Protein AF-0000000086337800 (afdb_homodimer)

Secondary structure (DSSP, 8-state):
-EEEEEEE-HHHHHHHT-SEEEEEE-SEEEHHHHHHHHHHH-GGGGGGTTTSEEEETTEEE-SSS-EEE--TT-EEEEE------/-EEEEEEE-HHHHHHHT-SEEEEEE-SEEEHHHHHHHHHHH-GGGGGGTTTSEEEETTEEE-SSS-EEE--TT-EEEEE------

Nearest PDB structures (foldseek):
  5mpo-assembly1_A  TM=9.504E-01  e=4.697E-12  Homo sapiens
  6jbz-assembly1_D  TM=8.388E-01  e=1.548E-07  Mycobacterium tuberculosis
  3po0-assembly1_A  TM=8.064E-01  e=4.741E-07  Haloferax volcanii DS2
  6jc0-assembly1_A  TM=8.226E-01  e=2.018E-06  Mycolicibacterium smegmatis MC2 155
  4hro-assembly1_A  TM=8.067E-01  e=2.805E-06  Haloferax volcanii DS2

Solvent-accessible surface area (backbone atoms only — not comparable to full-atom values): 9090 Å² total; per-residue (Å²): 113,33,48,26,38,35,36,21,23,40,65,45,14,65,55,64,71,40,52,58,48,80,45,78,38,64,42,61,44,29,39,44,55,50,49,50,55,52,27,71,77,32,60,61,47,60,83,40,64,94,57,43,43,43,22,50,71,40,32,73,51,57,83,44,80,42,76,43,80,54,55,77,68,36,42,36,38,40,39,47,61,77,72,74,123,114,34,47,27,38,34,36,21,22,42,65,45,13,65,56,64,72,39,52,60,48,80,45,77,37,65,44,62,43,29,40,44,57,52,50,50,56,51,26,70,77,32,60,60,47,59,82,40,64,94,56,43,44,43,23,49,72,41,31,72,50,58,82,44,79,42,76,44,79,54,54,75,67,36,39,36,36,40,39,47,62,77,70,77,120

Foldseek 3Di:
DAWEKEAEDDVRCVQQVHGIDIDDDPQKFFLQVVQVSVCVNRVSCVVQVPFWWKDKQNHTHDPDGHMDGDDHHIYIYTGGDPPPD/DAWEKEAEDDVRCVQQVHGIDIDDDDQKFFLQVVQVSVCVNRVSCVVQVPFWWKDKQNHTHDPDGHMDGDDHHIYIYTGGDPDPD

Radius of gyration: 15.62 Å; Cα contacts (8 Å, |Δi|>4): 350; chains: 2; bounding box: 32×42×35 Å

InterPro domains:
  IPR003749 Sulfur carrier ThiS/MoaD-like [PF02597] (6-85)
  IPR012675 Beta-grasp domain superfamily [G3DSA:3.10.20.30] (5-85)
  IPR016155 Molybdopterin synthase/thiamin biosynthesis sulphur carrier, beta-grasp [SSF54285] (6-85)
  IPR028887 Molybdopterin synthase sulfur carrier subunit, eukaryote [MF_03051] (6-85)
  IPR044672 Molybdopterin synthase sulfur carrier subunit [PTHR33359] (6-85)

Structure (mmCIF, N/CA/C/O backbone):
data_AF-0000000086337800-model_v1
#
loop_
_entity.id
_entity.type
_entity.pdbx_description
1 polymer 'Molybdopterin synthase sulfur carrier subunit'
#
loop_
_atom_site.group_PDB
_atom_site.id
_atom_site.type_symbol
_atom_site.label_atom_id
_atom_site.label_alt_id
_atom_site.label_comp_id
_atom_site.label_asym_id
_atom_site.label_entity_id
_atom_site.label_seq_id
_atom_site.pdbx_PDB_ins_code
_atom_site.Cartn_x
_atom_site.Cartn_y
_atom_site.Cartn_z
_atom_site.occupancy
_atom_site.B_iso_or_equiv
_atom_site.auth_seq_id
_atom_site.auth_comp_id
_atom_site.auth_asym_id
_atom_site.auth_atom_id
_atom_site.pdbx_PDB_model_num
ATOM 1 N N . PRO A 1 1 ? -10.414 21.688 1.665 1 89.56 1 PRO A N 1
ATOM 2 C CA . PRO A 1 1 ? -10.312 20.328 2.217 1 89.56 1 PRO A CA 1
ATOM 3 C C . PRO A 1 1 ? -10.977 19.281 1.333 1 89.56 1 PRO A C 1
ATOM 5 O O . PRO A 1 1 ? -11.938 19.594 0.622 1 89.56 1 PRO A O 1
ATOM 8 N N . LEU A 1 2 ? -10.406 18.141 1.236 1 95.12 2 LEU A N 1
ATOM 9 C CA . LEU A 1 2 ? -10.93 17.062 0.404 1 95.12 2 LEU A CA 1
ATOM 10 C C . LEU A 1 2 ? -10.789 15.727 1.104 1 95.12 2 LEU A C 1
ATOM 12 O O . LEU A 1 2 ? -9.891 15.539 1.926 1 95.12 2 LEU A O 1
ATOM 16 N N . PRO A 1 3 ? -11.641 14.82 0.789 1 97.44 3 PRO A N 1
ATOM 17 C CA . PRO A 1 3 ? -11.531 13.477 1.367 1 97.44 3 PRO A CA 1
ATOM 18 C C . PRO A 1 3 ? -10.445 12.633 0.695 1 97.44 3 PRO A C 1
ATOM 20 O O . PRO A 1 3 ? -10.312 12.664 -0.531 1 97.44 3 PRO A O 1
ATOM 23 N N . ALA A 1 4 ? -9.641 11.992 1.465 1 97.69 4 ALA A N 1
ATOM 24 C CA . ALA A 1 4 ? -8.68 11.008 0.994 1 97.69 4 ALA A CA 1
ATOM 25 C C . ALA A 1 4 ? -8.914 9.648 1.648 1 97.69 4 ALA A C 1
ATOM 27 O O . ALA A 1 4 ? -9.375 9.578 2.791 1 97.69 4 ALA A O 1
ATOM 28 N N . CYS A 1 5 ? -8.711 8.609 0.916 1 98 5 CYS A N 1
ATOM 29 C CA . CYS A 1 5 ? -8.742 7.258 1.473 1 98 5 CYS A CA 1
ATOM 30 C C . CYS A 1 5 ? -7.379 6.855 2.014 1 98 5 CYS A C 1
ATOM 32 O O . CYS A 1 5 ? -6.43 6.676 1.247 1 98 5 CYS A O 1
ATOM 34 N N . VAL A 1 6 ? -7.258 6.73 3.281 1 98.75 6 VAL A N 1
ATOM 35 C CA . VAL A 1 6 ? -5.988 6.371 3.906 1 98.75 6 VAL A CA 1
ATOM 36 C C . VAL A 1 6 ? -5.945 4.867 4.156 1 98.75 6 VAL A C 1
ATOM 38 O O . VAL A 1 6 ? -6.867 4.301 4.746 1 98.75 6 VAL A O 1
ATOM 41 N N . LEU A 1 7 ? -4.941 4.23 3.66 1 98.62 7 LEU A N 1
ATOM 42 C CA . LEU A 1 7 ? -4.695 2.807 3.861 1 98.62 7 LEU A CA 1
ATOM 43 C C . LEU A 1 7 ? -3.564 2.586 4.859 1 98.62 7 LEU A C 1
ATOM 45 O O . LEU A 1 7 ? -2.484 3.162 4.715 1 98.62 7 LEU A O 1
ATOM 49 N N . TYR A 1 8 ? -3.801 1.822 5.879 1 98.69 8 TYR A N 1
ATOM 50 C CA . TYR A 1 8 ? -2.797 1.482 6.879 1 98.69 8 TYR A CA 1
ATOM 51 C C . TYR A 1 8 ? -2.312 0.048 6.703 1 98.69 8 TYR A C 1
ATOM 53 O O . TYR A 1 8 ? -3.078 -0.9 6.898 1 98.69 8 TYR A O 1
ATOM 61 N N . PHE A 1 9 ? -1.02 -0.125 6.441 1 98.31 9 PHE A N 1
ATOM 62 C CA . PHE A 1 9 ? -0.474 -1.462 6.238 1 98.31 9 PHE A CA 1
ATOM 63 C C . PHE A 1 9 ? 0.181 -1.979 7.512 1 98.31 9 PHE A C 1
ATOM 65 O O . PHE A 1 9 ? 0.771 -1.207 8.273 1 98.31 9 PHE A O 1
ATOM 72 N N . ALA A 1 10 ? 0.06 -3.281 7.77 1 96.94 10 ALA A N 1
ATOM 73 C CA . ALA A 1 10 ? 0.783 -4.043 8.781 1 96.94 10 ALA A CA 1
ATOM 74 C C . ALA A 1 10 ? 0.793 -3.309 10.117 1 96.94 10 ALA A C 1
ATOM 76 O O . ALA A 1 10 ? -0.265 -3.004 10.68 1 96.94 10 ALA A O 1
ATOM 77 N N . LYS A 1 11 ? 1.904 -2.969 10.641 1 97.38 11 LYS A N 1
ATOM 78 C CA . LYS A 1 11 ? 2.012 -2.389 11.977 1 97.38 11 LYS A CA 1
ATOM 79 C C . LYS A 1 11 ? 1.187 -1.11 12.086 1 97.38 11 LYS A C 1
ATOM 81 O O . LYS A 1 11 ? 0.62 -0.823 13.141 1 97.38 11 LYS A O 1
ATOM 86 N N . SER A 1 12 ? 1.107 -0.265 10.977 1 98.38 12 SER A N 1
ATOM 87 C CA . SER A 1 12 ? 0.298 0.946 11.055 1 98.38 12 SER A CA 1
ATOM 88 C C . SER A 1 12 ? -1.179 0.613 11.242 1 98.38 12 SER A C 1
ATOM 90 O O . SER A 1 12 ? -1.899 1.338 11.93 1 98.38 12 SER A O 1
ATOM 92 N N . ALA A 1 13 ? -1.625 -0.454 10.617 1 98.25 13 ALA A N 1
ATOM 93 C CA . ALA A 1 13 ? -2.996 -0.903 10.844 1 98.25 13 ALA A CA 1
ATOM 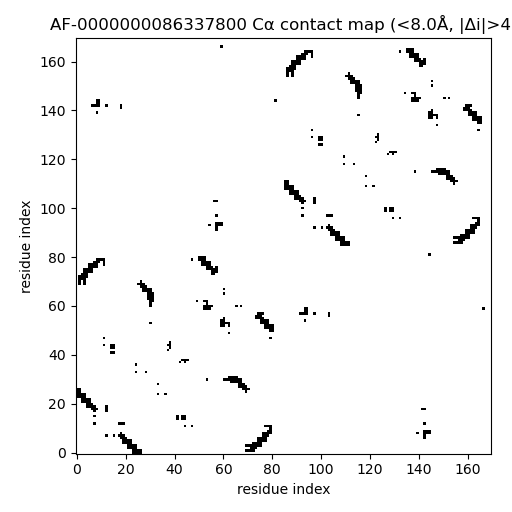94 C C . ALA A 1 13 ? -3.211 -1.312 12.297 1 98.25 13 ALA A C 1
ATOM 96 O O . ALA A 1 13 ? -4.238 -0.988 12.898 1 98.25 13 ALA A O 1
ATOM 97 N N . GLU A 1 14 ? -2.27 -2.041 12.836 1 97.88 14 GLU A N 1
ATOM 98 C CA . GLU A 1 14 ? -2.344 -2.449 14.234 1 97.88 14 GLU A CA 1
ATOM 99 C C . GLU A 1 14 ? -2.441 -1.239 15.156 1 97.88 14 GLU A C 1
ATOM 101 O O . GLU A 1 14 ? -3.281 -1.205 16.062 1 97.88 14 GLU A O 1
ATOM 106 N N . LEU A 1 15 ? -1.631 -0.307 14.906 1 98.12 15 LEU A N 1
ATOM 107 C CA . LEU A 1 15 ? -1.521 0.862 15.773 1 98.12 15 LEU A CA 1
ATOM 108 C C . LEU A 1 15 ? -2.77 1.731 15.672 1 98.12 15 LEU A C 1
ATOM 110 O O . LEU A 1 15 ? -3.189 2.338 16.656 1 98.12 15 LEU A O 1
ATOM 114 N N . THR A 1 16 ? -3.369 1.896 14.461 1 98.38 16 THR A N 1
ATOM 115 C CA . THR A 1 16 ? -4.527 2.758 14.266 1 98.38 16 THR A CA 1
ATOM 116 C C . THR A 1 16 ? -5.82 2 14.555 1 98.38 16 THR A C 1
ATOM 118 O O . THR A 1 16 ? -6.875 2.611 14.75 1 98.38 16 THR A O 1
ATOM 121 N N . GLY A 1 17 ? -5.723 0.614 14.578 1 98.12 17 GLY A N 1
ATOM 122 C CA . GLY A 1 17 ? -6.891 -0.226 14.789 1 98.12 17 GLY A CA 1
ATOM 123 C C . GLY A 1 17 ? -7.789 -0.318 13.57 1 98.12 17 GLY A C 1
ATOM 124 O O . GLY A 1 17 ? -8.984 -0.613 13.695 1 98.12 17 GLY A O 1
ATOM 125 N N . ARG A 1 18 ? -7.324 0.084 12.414 1 97.31 18 ARG A N 1
ATOM 126 C CA . ARG A 1 18 ? -8.102 0.013 11.18 1 97.31 18 ARG A CA 1
ATOM 127 C C . ARG A 1 18 ? -7.188 -0.18 9.977 1 97.31 18 ARG A C 1
ATOM 129 O O . ARG A 1 18 ? -6.008 0.168 10.016 1 97.31 18 ARG A O 1
ATOM 136 N N . ARG A 1 19 ? -7.766 -0.724 8.945 1 97.31 19 ARG A N 1
ATOM 137 C CA . ARG A 1 19 ? -7.035 -0.951 7.699 1 97.31 19 ARG A CA 1
ATOM 138 C C . ARG A 1 19 ? -7.168 0.246 6.762 1 97.31 19 ARG A C 1
ATOM 140 O O . ARG A 1 19 ? -6.293 0.489 5.93 1 97.31 19 ARG A O 1
ATOM 147 N N . SER A 1 20 ? -8.234 0.922 6.898 1 98.06 20 SER A N 1
ATOM 148 C CA . SER A 1 20 ? -8.453 2.09 6.051 1 98.06 20 SER A CA 1
ATOM 149 C C . SER A 1 20 ? -9.43 3.064 6.695 1 98.06 20 SER A C 1
ATOM 151 O O . SER A 1 20 ? -10.172 2.695 7.609 1 98.06 20 SER A O 1
ATOM 153 N N . GLU A 1 21 ? -9.422 4.254 6.293 1 98.25 21 GLU A N 1
ATOM 154 C CA . GLU A 1 21 ? -10.406 5.262 6.688 1 98.25 21 GLU A CA 1
ATOM 155 C C . GLU A 1 21 ? -10.398 6.445 5.727 1 98.25 21 GLU A C 1
ATOM 157 O O . GLU A 1 21 ? -9.398 6.695 5.047 1 98.25 21 GLU A O 1
ATOM 162 N N . LYS A 1 22 ? -11.547 7.109 5.66 1 98.19 22 LYS A N 1
ATOM 163 C CA . LYS A 1 22 ? -11.625 8.375 4.938 1 98.19 22 LYS A CA 1
ATOM 164 C C . LYS A 1 22 ? -11.211 9.547 5.824 1 98.19 22 LYS A C 1
ATOM 166 O O . LYS A 1 22 ? -11.719 9.703 6.934 1 98.19 22 LYS A O 1
ATOM 171 N N . VAL A 1 23 ? -10.234 10.328 5.426 1 98.06 23 VAL A N 1
ATOM 172 C CA . VAL A 1 23 ? -9.734 11.461 6.191 1 98.06 23 VAL A CA 1
ATOM 173 C C . VAL A 1 23 ? -9.82 12.734 5.348 1 98.06 23 VAL A C 1
ATOM 175 O O . VAL A 1 23 ? -9.43 12.734 4.176 1 98.06 23 VAL A O 1
ATOM 178 N N . THR A 1 24 ? -10.375 13.773 5.844 1 97.94 24 THR A N 1
ATOM 179 C CA . THR A 1 24 ? -10.406 15.07 5.176 1 97.94 24 THR A CA 1
ATOM 180 C C . THR A 1 24 ? -9.086 15.805 5.359 1 97.94 24 THR A C 1
ATOM 182 O O . THR A 1 24 ? -8.641 16.031 6.492 1 97.94 24 THR A O 1
ATOM 185 N N . LEU A 1 25 ? -8.422 16.188 4.277 1 97.88 25 LEU A N 1
ATOM 186 C CA . LEU A 1 25 ? -7.102 16.812 4.285 1 97.88 25 LEU A CA 1
ATOM 187 C C . LEU A 1 25 ? -7.082 18.047 3.396 1 97.88 25 LEU A C 1
ATOM 189 O O . LEU A 1 25 ? -7.914 18.188 2.496 1 97.88 25 LEU A O 1
ATOM 193 N N . PRO A 1 26 ? -6.102 18.953 3.701 1 96.75 26 PRO A N 1
ATOM 194 C CA . PRO A 1 26 ? -5.887 20.031 2.723 1 96.75 26 PRO A CA 1
ATOM 195 C C . PRO A 1 26 ? -5.508 19.5 1.343 1 96.75 26 PRO A C 1
ATOM 197 O O . PRO A 1 26 ? -4.848 18.453 1.234 1 96.75 26 PRO A O 1
ATOM 200 N N . SER A 1 27 ? -5.922 20.172 0.311 1 96.81 27 SER A N 1
ATOM 201 C CA . SER A 1 27 ? -5.617 19.75 -1.053 1 96.81 27 SER A CA 1
ATOM 202 C C . SER A 1 27 ? -4.125 19.859 -1.342 1 96.81 27 SER A C 1
ATOM 204 O O . SER A 1 27 ? -3.625 19.234 -2.281 1 96.81 27 SER A O 1
ATOM 206 N N . GLU A 1 28 ? -3.457 20.719 -0.665 1 96.88 28 GLU A N 1
ATOM 207 C CA . GLU A 1 28 ? -2.008 20.859 -0.756 1 96.88 28 GLU A CA 1
ATOM 208 C C . GLU A 1 28 ? -1.368 20.891 0.63 1 96.88 28 GLU A C 1
ATOM 210 O O . GLU A 1 28 ? -1.843 21.594 1.522 1 96.88 28 GLU A O 1
ATOM 215 N N . LEU A 1 29 ? -0.323 20.156 0.769 1 96.56 29 LEU A N 1
ATOM 216 C CA . LEU A 1 29 ? 0.424 20.125 2.021 1 96.56 29 LEU A CA 1
ATOM 217 C C . LEU A 1 29 ? 1.773 19.438 1.829 1 96.56 29 LEU A C 1
ATOM 219 O O . LEU A 1 29 ? 2.035 18.859 0.772 1 96.56 29 LEU A O 1
ATOM 223 N N . THR A 1 30 ? 2.627 19.531 2.752 1 96.88 30 THR A N 1
ATOM 224 C CA . THR A 1 30 ? 3.895 18.812 2.686 1 96.88 30 THR A CA 1
ATOM 225 C C . THR A 1 30 ? 3.734 17.375 3.193 1 96.88 30 THR A C 1
ATOM 227 O O . THR A 1 30 ? 2.773 17.062 3.902 1 96.88 30 THR A O 1
ATOM 230 N N . ALA A 1 31 ? 4.684 16.531 2.834 1 96.5 31 ALA A N 1
ATOM 231 C CA . ALA A 1 31 ? 4.684 15.164 3.352 1 96.5 31 ALA A CA 1
ATOM 232 C C . ALA A 1 31 ? 4.695 15.156 4.879 1 96.5 31 ALA A C 1
ATOM 234 O O . ALA A 1 31 ? 4.012 14.344 5.508 1 96.5 31 ALA A O 1
ATOM 235 N N . LEU A 1 32 ? 5.516 16.062 5.449 1 96.12 32 LEU A N 1
ATOM 236 C CA . LEU A 1 32 ? 5.594 16.172 6.902 1 96.12 32 LEU A CA 1
ATOM 237 C C . LEU A 1 32 ? 4.242 16.562 7.488 1 96.12 32 LEU A C 1
ATOM 239 O O . LEU A 1 32 ? 3.797 15.969 8.477 1 96.12 32 LEU A O 1
ATOM 243 N N . ALA A 1 33 ? 3.578 17.547 6.91 1 96.69 33 ALA A N 1
ATOM 244 C CA . ALA A 1 33 ? 2.266 17.984 7.383 1 96.69 33 ALA A CA 1
ATOM 245 C C . ALA A 1 33 ? 1.237 16.859 7.242 1 96.69 33 ALA A C 1
ATOM 247 O O . ALA A 1 33 ? 0.351 16.719 8.086 1 96.69 33 ALA A O 1
ATOM 248 N N . LEU A 1 34 ? 1.298 16.141 6.141 1 97.38 34 LEU A N 1
ATOM 249 C CA . LEU A 1 34 ? 0.427 14.992 5.934 1 97.38 34 LEU A CA 1
ATOM 250 C C . LEU A 1 34 ? 0.6 13.969 7.055 1 97.38 34 LEU A C 1
ATOM 252 O O . LEU A 1 34 ? -0.384 13.516 7.645 1 97.38 34 LEU A O 1
ATOM 256 N N . TRP A 1 35 ? 1.852 13.633 7.359 1 97.38 35 TRP A N 1
ATOM 257 C CA . TRP A 1 35 ? 2.127 12.719 8.461 1 97.38 35 TRP A CA 1
ATOM 258 C C . TRP A 1 35 ? 1.546 13.242 9.766 1 97.38 35 TRP A C 1
ATOM 260 O O . TRP A 1 35 ? 0.885 12.508 10.508 1 97.38 35 TRP A O 1
ATOM 270 N N . GLN A 1 36 ? 1.825 14.484 10.055 1 97.31 36 GLN A N 1
ATOM 271 C CA . GLN A 1 36 ? 1.371 15.086 11.305 1 97.31 36 GLN A CA 1
ATOM 272 C C . GLN A 1 36 ? -0.15 15.055 11.414 1 97.31 36 GLN A C 1
ATOM 274 O O . GLN A 1 36 ? -0.698 14.867 12.5 1 97.31 36 GLN A O 1
ATOM 279 N N . ALA A 1 37 ? -0.836 15.281 10.25 1 97.38 37 ALA A N 1
ATOM 280 C CA . ALA A 1 37 ? -2.295 15.195 10.242 1 97.38 37 ALA A CA 1
ATOM 281 C C . ALA A 1 37 ? -2.768 13.797 10.633 1 97.38 37 ALA A C 1
ATOM 283 O O . ALA A 1 37 ? -3.713 13.648 11.406 1 97.38 37 ALA A O 1
ATOM 284 N N . LEU A 1 38 ? -2.127 12.75 10.109 1 97.94 38 LEU A N 1
ATOM 285 C CA . LEU A 1 38 ? -2.486 11.367 10.422 1 97.94 38 LEU A CA 1
ATOM 286 C C . LEU A 1 38 ? -2.129 11.031 11.867 1 97.94 38 LEU A C 1
ATOM 288 O O . LEU A 1 38 ? -2.891 10.344 12.555 1 97.94 38 LEU A O 1
ATOM 292 N N . GLU A 1 39 ? -0.968 11.523 12.312 1 98 39 GLU A N 1
ATOM 293 C CA . GLU A 1 39 ? -0.542 11.297 13.688 1 98 39 GLU A CA 1
ATOM 294 C C . GLU A 1 39 ? -1.504 11.953 14.68 1 98 39 GLU A C 1
ATOM 296 O O . GLU A 1 39 ? -1.758 11.406 15.758 1 98 39 GLU A O 1
ATOM 301 N N . SER A 1 40 ? -1.904 13.156 14.359 1 98.25 40 SER A N 1
ATOM 302 C CA . SER A 1 40 ? -2.871 13.828 15.219 1 98.25 40 SER A CA 1
ATOM 303 C C . SER A 1 40 ? -4.148 13.008 15.359 1 98.25 40 SER A C 1
ATOM 305 O O . SER A 1 40 ? -4.742 12.953 16.438 1 98.25 40 SER A O 1
ATOM 307 N N . ARG A 1 41 ? -4.625 12.375 14.312 1 98 41 ARG A N 1
ATOM 308 C CA . ARG A 1 41 ? -5.82 11.531 14.32 1 98 41 ARG A CA 1
ATOM 309 C C . ARG A 1 41 ? -5.562 10.227 15.062 1 98 41 ARG A C 1
ATO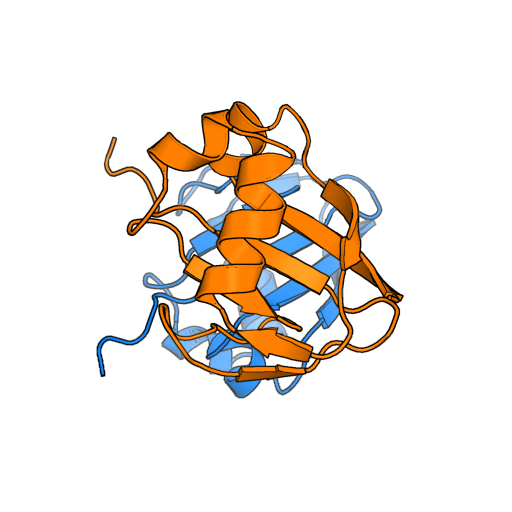M 311 O O . ARG A 1 41 ? -6.453 9.703 15.734 1 98 41 ARG A O 1
ATOM 318 N N . HIS A 1 42 ? -4.391 9.664 14.867 1 98.69 42 HIS A N 1
ATOM 319 C CA . HIS A 1 42 ? -3.953 8.43 15.508 1 98.69 42 HIS A CA 1
ATOM 320 C C . HIS A 1 42 ? -2.588 8.602 16.156 1 98.69 42 HIS A C 1
ATOM 322 O O . HIS A 1 42 ? -1.562 8.242 15.586 1 98.69 42 HIS A O 1
ATOM 328 N N . PRO A 1 43 ? -2.514 9.156 17.359 1 98.69 43 PRO A N 1
ATOM 329 C CA . PRO A 1 43 ? -1.249 9.461 18.031 1 98.69 43 PRO A CA 1
ATOM 330 C C . PRO A 1 43 ? -0.314 8.258 18.109 1 98.69 43 PRO A C 1
ATOM 332 O O . PRO A 1 43 ? 0.908 8.414 18.125 1 98.69 43 PRO A O 1
ATOM 335 N N . SER A 1 44 ? -0.807 6.98 18.156 1 98.56 44 SER A N 1
ATOM 336 C CA . SER A 1 44 ? -0.003 5.766 18.203 1 98.56 44 SER A CA 1
ATOM 337 C C . SER A 1 44 ? 0.907 5.652 16.984 1 98.56 44 SER A C 1
ATOM 339 O O . SER A 1 44 ? 1.902 4.926 17 1 98.56 44 SER A O 1
ATOM 341 N N . LEU A 1 45 ? 0.603 6.305 15.883 1 98.44 45 LEU A N 1
ATOM 342 C CA . LEU A 1 45 ? 1.434 6.289 14.68 1 98.44 45 LEU A CA 1
ATOM 343 C C . LEU A 1 45 ? 2.814 6.871 14.969 1 98.44 45 LEU A C 1
ATOM 345 O O . LEU A 1 45 ? 3.748 6.68 14.188 1 98.44 45 LEU A O 1
ATOM 349 N N . SER A 1 46 ? 2.945 7.715 16.016 1 98.19 46 SER A N 1
ATOM 350 C CA . SER A 1 46 ? 4.23 8.297 16.375 1 98.19 46 SER A CA 1
ATOM 351 C C . SER A 1 46 ? 5.312 7.23 16.5 1 98.19 46 SER A C 1
ATOM 353 O O . SER A 1 46 ? 6.488 7.496 16.234 1 98.19 46 SER A O 1
ATOM 355 N N . ALA A 1 47 ? 4.973 5.953 16.797 1 97.88 47 ALA A N 1
ATOM 356 C CA . ALA A 1 47 ? 5.898 4.828 16.906 1 97.88 47 ALA A CA 1
ATOM 357 C C . ALA A 1 47 ? 6.562 4.523 15.57 1 97.88 47 ALA A C 1
ATOM 359 O O . ALA A 1 47 ? 7.602 3.865 15.516 1 97.88 47 ALA A O 1
ATOM 360 N N . LEU A 1 48 ? 5.98 4.965 14.492 1 96.5 48 LEU A N 1
ATOM 361 C CA . LEU A 1 48 ? 6.469 4.66 13.156 1 96.5 48 LEU A CA 1
ATOM 362 C C . LEU A 1 48 ? 7.094 5.891 12.508 1 96.5 48 LEU A C 1
ATOM 364 O O . LEU A 1 48 ? 7.5 5.852 11.344 1 96.5 48 LEU A O 1
ATOM 368 N N . ARG A 1 49 ? 7.078 7.039 13.234 1 95.25 49 ARG A N 1
ATOM 369 C CA . ARG A 1 49 ? 7.629 8.273 12.68 1 95.25 49 ARG A CA 1
ATOM 370 C C . ARG A 1 49 ? 9.07 8.07 12.227 1 95.25 49 ARG A C 1
ATOM 372 O O . ARG A 1 49 ? 9.898 7.543 12.969 1 95.25 49 AR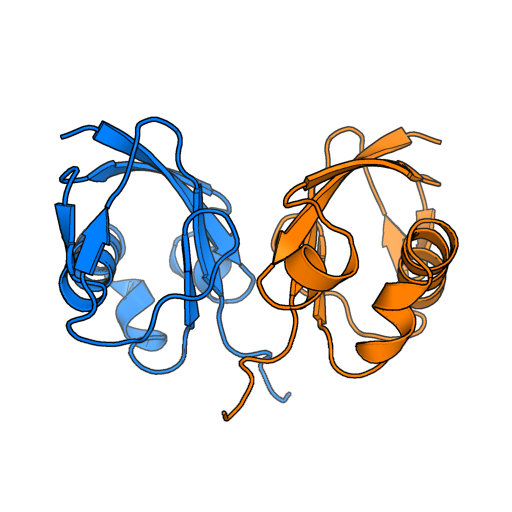G A O 1
ATOM 379 N N . GLY A 1 50 ? 9.391 8.422 10.984 1 92.75 50 GLY A N 1
ATOM 380 C CA . GLY A 1 50 ? 10.727 8.281 10.438 1 92.75 50 GLY A CA 1
ATOM 381 C C . GLY A 1 50 ? 11.023 6.879 9.93 1 92.75 50 GLY A C 1
ATOM 382 O O . GLY A 1 50 ? 12.078 6.633 9.336 1 92.75 50 GLY A O 1
ATOM 383 N N . ARG A 1 51 ? 10.172 5.91 10.133 1 94.31 51 ARG A N 1
ATOM 384 C CA . ARG A 1 51 ? 10.398 4.52 9.75 1 94.31 51 ARG A CA 1
ATOM 385 C C . ARG A 1 51 ? 9.422 4.082 8.672 1 94.31 51 ARG A C 1
ATOM 387 O O . ARG A 1 51 ? 9.727 3.197 7.867 1 94.31 51 ARG A O 1
ATOM 394 N N . ALA A 1 52 ? 8.25 4.703 8.703 1 95.62 52 ALA A N 1
ATOM 395 C CA . ALA A 1 52 ? 7.227 4.359 7.719 1 95.62 52 ALA A CA 1
ATOM 396 C C . ALA A 1 52 ? 7.406 5.172 6.438 1 95.62 52 ALA A C 1
ATOM 398 O O . ALA A 1 52 ? 7.949 6.277 6.469 1 95.62 52 ALA A O 1
ATOM 399 N N . VAL A 1 53 ? 6.969 4.613 5.422 1 95.38 53 VAL A N 1
ATOM 400 C CA . VAL A 1 53 ? 6.918 5.281 4.125 1 95.38 53 VAL A CA 1
ATOM 401 C C . VAL A 1 53 ? 5.484 5.703 3.814 1 95.38 53 VAL A C 1
ATOM 403 O O . VAL A 1 53 ? 4.543 4.945 4.059 1 95.38 53 VAL A O 1
ATOM 406 N N . LEU A 1 54 ? 5.293 6.926 3.314 1 97.06 54 LEU A N 1
ATOM 407 C CA . LEU A 1 54 ? 4.008 7.355 2.773 1 97.06 54 LEU A CA 1
ATOM 408 C C . LEU A 1 54 ? 3.986 7.219 1.255 1 97.06 54 LEU A C 1
ATOM 410 O O . LEU A 1 54 ? 4.98 7.504 0.586 1 97.06 54 LEU A O 1
ATOM 414 N N . ALA A 1 55 ? 2.869 6.828 0.728 1 97.19 55 ALA A N 1
ATOM 415 C CA . ALA A 1 55 ? 2.623 6.84 -0.712 1 97.19 55 ALA A CA 1
ATOM 416 C C . ALA A 1 55 ? 1.303 7.527 -1.039 1 97.19 55 ALA A C 1
ATOM 418 O O . ALA A 1 55 ? 0.308 7.344 -0.333 1 97.19 55 ALA A O 1
ATOM 419 N N . VAL A 1 56 ? 1.292 8.32 -2.068 1 97.31 56 VAL A N 1
ATOM 420 C CA . VAL A 1 56 ? 0.09 8.938 -2.619 1 97.31 56 VAL A CA 1
ATOM 421 C C . VAL A 1 56 ? -0.149 8.43 -4.039 1 97.31 56 VAL A C 1
ATOM 423 O O . VAL A 1 56 ? 0.749 8.484 -4.883 1 97.31 56 VAL A O 1
ATOM 426 N N . ARG A 1 57 ? -1.332 7.906 -4.293 1 97.25 57 ARG A N 1
ATOM 427 C CA . ARG A 1 57 ? -1.629 7.273 -5.574 1 97.25 57 ARG A CA 1
ATOM 428 C C . ARG A 1 57 ? -0.555 6.258 -5.949 1 97.25 57 ARG A C 1
ATOM 430 O O . ARG A 1 57 ? -0.058 6.258 -7.074 1 97.25 57 ARG A O 1
ATOM 437 N N . GLN A 1 58 ? -0.138 5.5 -4.949 1 96.62 58 GLN A N 1
ATOM 438 C CA . GLN A 1 58 ? 0.811 4.398 -5.066 1 96.62 58 GLN A CA 1
ATOM 439 C C . GLN A 1 58 ? 2.201 4.902 -5.434 1 96.62 58 GLN A C 1
ATOM 441 O O . GLN A 1 58 ? 3.074 4.121 -5.812 1 96.62 58 GLN A O 1
ATOM 446 N N . GLU A 1 59 ? 2.457 6.191 -5.305 1 95.75 59 GLU A N 1
ATOM 447 C CA . GLU A 1 59 ? 3.795 6.75 -5.48 1 95.75 59 GLU A CA 1
ATOM 448 C C . GLU A 1 59 ? 4.383 7.199 -4.145 1 95.75 59 GLU A C 1
ATOM 450 O O . GLU A 1 59 ? 3.734 7.93 -3.391 1 95.75 59 GLU A O 1
ATOM 455 N N . TYR A 1 60 ? 5.645 6.699 -3.836 1 96.25 60 TYR A N 1
ATOM 456 C CA . TYR A 1 60 ? 6.277 7.074 -2.576 1 96.25 60 TYR A CA 1
ATOM 457 C C . TYR A 1 60 ? 6.5 8.578 -2.504 1 96.25 60 TYR A C 1
ATOM 459 O O . TYR A 1 60 ? 6.879 9.211 -3.496 1 96.25 60 TYR A O 1
ATOM 467 N N . VAL A 1 61 ? 6.266 9.062 -1.338 1 94.81 61 VAL A N 1
ATOM 468 C CA . VAL A 1 61 ? 6.527 10.477 -1.082 1 94.81 61 VAL A CA 1
ATOM 469 C C . VAL A 1 61 ? 7.789 10.625 -0.235 1 94.81 61 VAL A C 1
ATOM 471 O O . VAL A 1 61 ? 8 9.867 0.716 1 94.81 61 VAL A O 1
ATOM 474 N N . ASP A 1 62 ? 8.727 11.461 -0.596 1 89.38 62 ASP A N 1
ATOM 475 C CA . ASP A 1 62 ? 9.891 11.766 0.226 1 89.38 62 ASP A CA 1
ATOM 476 C C . ASP A 1 62 ? 9.477 12.383 1.561 1 89.38 62 ASP A C 1
ATOM 478 O O . ASP A 1 62 ? 8.672 13.312 1.597 1 89.38 62 ASP A O 1
ATOM 482 N N . PRO A 1 63 ? 10.117 11.672 2.48 1 82.88 63 PRO A N 1
ATOM 483 C CA . PRO A 1 63 ? 9.805 12.234 3.797 1 82.88 63 PRO A CA 1
ATOM 484 C C . PRO A 1 63 ? 10.297 13.664 3.961 1 82.88 63 PRO A C 1
ATOM 486 O O . PRO A 1 63 ? 11.219 14.086 3.26 1 82.88 63 PRO A O 1
ATOM 489 N N . GLY A 1 64 ? 9.555 14.594 4.551 1 80.81 64 GLY A N 1
ATOM 490 C CA . GLY A 1 64 ? 10.023 15.953 4.766 1 80.81 64 GLY A CA 1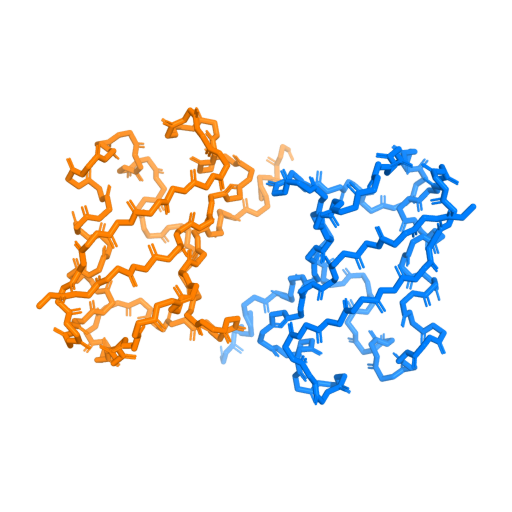
ATOM 491 C C . GLY A 1 64 ? 9.109 17 4.156 1 80.81 64 GLY A C 1
ATOM 492 O O . GLY A 1 64 ? 7.895 16.984 4.375 1 80.81 64 GLY A O 1
ATOM 493 N N . ASP A 1 65 ? 9.836 17.891 3.301 1 85.38 65 ASP A N 1
ATOM 494 C CA . ASP A 1 65 ? 9.07 19.062 2.893 1 85.38 65 ASP A CA 1
ATOM 495 C C . ASP A 1 65 ? 8.602 18.938 1.445 1 85.38 65 ASP A C 1
ATOM 497 O O . ASP A 1 65 ? 8.227 19.938 0.819 1 85.38 65 ASP A O 1
ATOM 501 N N . GLN A 1 66 ? 8.602 17.703 1.006 1 91.19 66 GLN A N 1
ATOM 502 C CA . GLN A 1 66 ? 8.039 17.547 -0.332 1 91.19 66 GLN A CA 1
ATOM 503 C C . GLN A 1 66 ? 6.574 17.984 -0.362 1 91.19 66 GLN A C 1
ATOM 505 O O . GLN A 1 66 ? 5.797 17.625 0.527 1 91.19 66 GLN A O 1
ATOM 510 N N . ARG A 1 67 ? 6.25 18.781 -1.355 1 95.12 67 ARG A N 1
ATOM 511 C CA . ARG A 1 67 ? 4.855 19.172 -1.515 1 95.12 67 ARG A CA 1
ATOM 512 C C . ARG A 1 67 ? 4.031 18.062 -2.148 1 95.12 67 ARG A C 1
ATOM 514 O O . ARG A 1 67 ? 4.48 17.406 -3.1 1 95.12 67 ARG A O 1
ATOM 521 N N . VAL A 1 68 ? 2.855 17.828 -1.606 1 96 68 VAL A N 1
ATOM 522 C CA . VAL A 1 68 ? 1.912 16.812 -2.072 1 96 68 VAL A CA 1
ATOM 523 C C . VAL 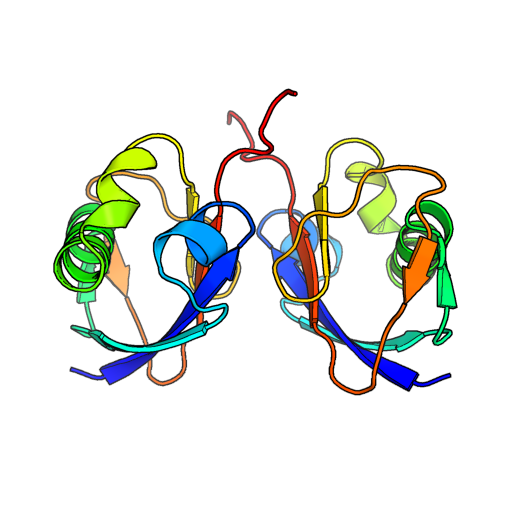A 1 68 ? 0.589 17.484 -2.447 1 96 68 VAL A C 1
ATOM 525 O O . VAL A 1 68 ? 0.007 18.219 -1.648 1 96 68 VAL A O 1
ATOM 528 N N . GLN A 1 69 ? 0.275 17.312 -3.645 1 96.69 69 GLN A N 1
ATOM 529 C CA . GLN A 1 69 ? -1.043 17.75 -4.094 1 96.69 69 GLN A CA 1
ATOM 530 C C . GLN A 1 69 ? -2.039 16.594 -4.082 1 96.69 69 GLN A C 1
ATOM 532 O O . GLN A 1 69 ? -1.804 15.555 -4.703 1 96.69 69 GLN A O 1
ATOM 537 N N . LEU A 1 70 ? -3.162 16.734 -3.387 1 97.25 70 LEU A N 1
ATOM 538 C CA . LEU A 1 70 ? -4.191 15.703 -3.287 1 97.25 70 LEU A CA 1
ATOM 539 C C . LEU A 1 70 ? -5.434 16.094 -4.082 1 97.25 70 LEU A C 1
ATOM 541 O O . LEU A 1 70 ? -5.746 17.281 -4.199 1 97.25 70 LEU A O 1
ATOM 545 N N . SER A 1 71 ? -5.953 15.172 -4.676 1 96.25 71 SER A N 1
ATOM 546 C CA . SER A 1 71 ? -7.277 15.305 -5.277 1 96.25 71 SER A CA 1
ATOM 547 C C . SER A 1 71 ? -8.305 14.43 -4.562 1 96.25 71 SER A C 1
ATOM 549 O O . SER A 1 71 ? -7.938 13.508 -3.838 1 96.25 71 SER A O 1
ATOM 551 N N . GLY A 1 72 ? -9.516 14.719 -4.73 1 94.19 72 GLY A N 1
ATOM 552 C CA . GLY A 1 72 ? -10.562 13.93 -4.109 1 94.19 72 GLY A CA 1
ATOM 553 C C . GLY A 1 72 ? -10.477 12.453 -4.438 1 94.19 72 GLY A C 1
ATOM 554 O O . GLY A 1 72 ? -10.312 12.078 -5.605 1 94.19 72 GLY A O 1
ATOM 555 N N . GLY A 1 73 ? -10.523 11.648 -3.338 1 93.38 73 GLY A N 1
ATOM 556 C CA . GLY A 1 73 ? -10.539 10.211 -3.547 1 93.38 73 GLY A CA 1
ATOM 557 C C . GLY A 1 73 ? -9.156 9.609 -3.637 1 93.38 73 GLY A C 1
ATOM 558 O O . GLY A 1 73 ? -9.008 8.391 -3.725 1 93.38 73 GLY A O 1
ATOM 559 N N . ASP A 1 74 ? -8.102 10.484 -3.613 1 96.62 74 ASP A N 1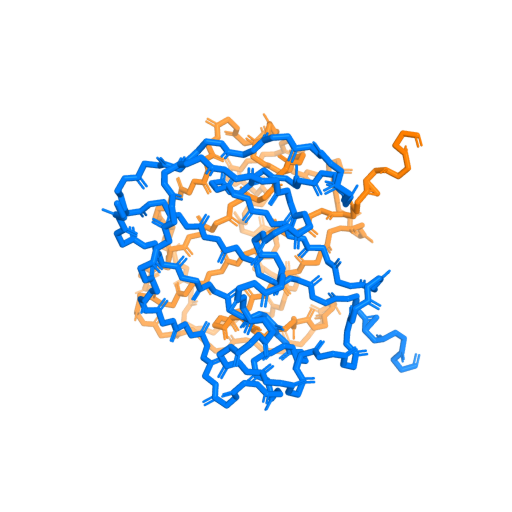
ATOM 560 C CA . ASP A 1 74 ? -6.746 9.953 -3.66 1 96.62 74 ASP A CA 1
ATOM 561 C C . ASP A 1 74 ? -6.508 8.961 -2.521 1 96.62 74 ASP A C 1
ATOM 563 O O . ASP A 1 74 ? -7.074 9.109 -1.437 1 96.62 74 ASP A O 1
ATOM 567 N N . GLU A 1 75 ? -5.723 8.086 -2.779 1 97.19 75 GLU A N 1
ATOM 568 C CA . GLU A 1 75 ? -5.309 7.129 -1.755 1 97.19 75 GLU A CA 1
ATOM 569 C C . GLU A 1 75 ? -3.99 7.547 -1.109 1 97.19 75 GLU A C 1
ATOM 571 O O . GLU A 1 75 ? -3.068 7.984 -1.799 1 97.19 75 GLU A O 1
ATOM 576 N N . VAL A 1 76 ? -3.951 7.512 0.14 1 98.31 76 VAL A N 1
ATOM 577 C CA . VAL A 1 76 ? -2.744 7.707 0.934 1 98.31 76 VAL A CA 1
ATOM 578 C C . VAL A 1 76 ? -2.43 6.434 1.72 1 98.31 76 VAL A C 1
ATOM 580 O O . VAL A 1 76 ? -3.252 5.965 2.508 1 98.31 76 VAL A O 1
ATOM 583 N N . ALA A 1 77 ? -1.261 5.867 1.474 1 98.5 77 ALA A N 1
ATOM 584 C CA . ALA A 1 77 ? -0.88 4.641 2.17 1 98.5 77 ALA A CA 1
ATOM 585 C C . ALA A 1 77 ? 0.199 4.914 3.213 1 98.5 77 ALA A C 1
ATOM 587 O O . ALA A 1 77 ? 1.129 5.684 2.967 1 98.5 77 ALA A O 1
ATOM 588 N N . VAL A 1 78 ? 0.065 4.395 4.367 1 98.19 78 VAL A N 1
ATOM 589 C CA . VAL A 1 78 ? 1.075 4.355 5.422 1 98.19 78 VAL A CA 1
ATOM 590 C C . VAL A 1 78 ? 1.724 2.975 5.465 1 98.19 78 VAL A C 1
ATOM 592 O O . VAL A 1 78 ? 1.097 2.002 5.891 1 98.19 78 VAL A O 1
ATOM 595 N N . ILE A 1 79 ? 2.967 2.869 5.078 1 97.31 79 ILE A N 1
ATOM 596 C CA . ILE A 1 79 ? 3.637 1.592 4.859 1 97.31 79 ILE A CA 1
ATOM 597 C C . ILE A 1 79 ? 4.805 1.448 5.832 1 97.31 79 ILE A C 1
ATOM 599 O O . ILE A 1 79 ? 5.875 2.025 5.617 1 97.31 79 ILE A O 1
ATOM 603 N N . PRO A 1 80 ? 4.605 0.69 6.816 1 96.75 80 PRO A N 1
ATOM 604 C CA . PRO A 1 80 ? 5.68 0.448 7.785 1 96.75 80 PRO A CA 1
ATOM 605 C C . PRO A 1 80 ? 6.789 -0.441 7.227 1 96.75 80 PRO A C 1
ATOM 607 O O . PRO A 1 80 ? 6.582 -1.135 6.227 1 96.75 80 PRO A O 1
ATOM 610 N N . PRO A 1 81 ? 7.969 -0.204 7.793 1 93.06 81 PRO A N 1
ATOM 611 C CA . PRO A 1 81 ? 9.016 -1.144 7.391 1 93.06 81 PRO A CA 1
ATOM 612 C C . PRO A 1 81 ? 8.648 -2.598 7.668 1 93.06 81 PRO A C 1
ATOM 614 O O . PRO A 1 81 ? 7.801 -2.869 8.523 1 93.06 81 PRO A O 1
ATOM 617 N N . LEU A 1 82 ? 9.094 -3.512 6.785 1 82.38 82 LEU A N 1
ATOM 618 C CA . LEU A 1 82 ? 8.852 -4.93 7.016 1 82.38 82 LEU A CA 1
ATOM 619 C C . LEU A 1 82 ? 9.453 -5.379 8.344 1 82.38 82 LEU A C 1
ATOM 621 O O . LEU A 1 82 ? 10.539 -4.941 8.719 1 82.38 82 LEU A O 1
ATOM 625 N N . SER A 1 83 ? 8.984 -5.355 9.539 1 56.91 83 SER A N 1
ATOM 626 C CA . SER A 1 83 ? 9.617 -5.832 10.758 1 56.91 83 SER A CA 1
ATOM 627 C C . SER A 1 83 ? 10.617 -6.949 10.469 1 56.91 83 SER A C 1
ATOM 629 O O . SER A 1 83 ? 10.383 -7.777 9.586 1 56.91 83 SER A O 1
ATOM 631 N N . GLY A 1 84 ? 12.047 -6.77 10.25 1 43.69 84 GLY A N 1
ATOM 632 C CA . GLY A 1 84 ? 12.82 -7.91 10.719 1 43.69 84 GLY A CA 1
ATOM 633 C C . GLY A 1 84 ? 12.156 -8.656 11.859 1 43.69 84 GLY A C 1
ATOM 634 O O . GLY A 1 84 ? 11.961 -8.094 12.938 1 43.69 84 GLY A O 1
ATOM 635 N N . GLY A 1 85 ? 11.164 -9.633 11.969 1 28.28 85 GLY A N 1
ATOM 636 C CA . GLY A 1 85 ? 11.68 -10.469 13.031 1 28.28 85 GLY A CA 1
ATOM 637 C C . GLY A 1 85 ? 13.195 -10.594 13.023 1 28.28 85 GLY A C 1
ATOM 638 O O . GLY A 1 85 ? 13.836 -10.281 12.023 1 28.28 85 GLY A O 1
ATOM 639 N N . PRO B 1 1 ? -12.297 -19.328 -8.523 1 89.62 1 PRO B N 1
ATOM 640 C CA . PRO B 1 1 ? -11.617 -18.078 -8.836 1 89.62 1 PRO B CA 1
ATOM 641 C C . PRO B 1 1 ? -12.398 -16.844 -8.367 1 89.62 1 PRO B C 1
ATOM 643 O O . PRO B 1 1 ? -13.633 -16.891 -8.305 1 89.62 1 PRO B O 1
ATOM 646 N N . LEU B 1 2 ? -11.734 -15.859 -7.898 1 95.25 2 LEU B N 1
ATOM 647 C CA . LEU B 1 2 ? -12.3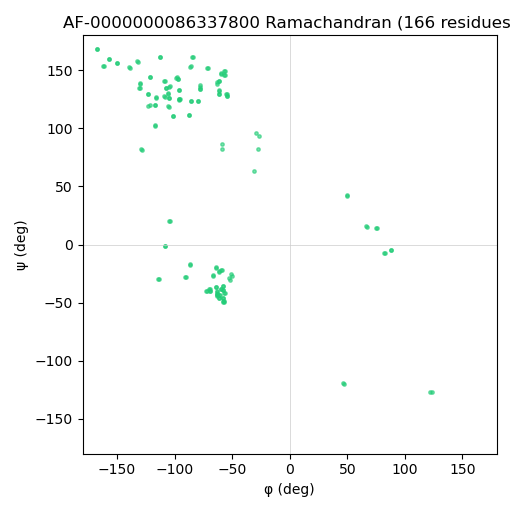75 -14.648 -7.398 1 95.25 2 LEU B CA 1
ATOM 648 C C . LEU B 1 2 ? -11.602 -13.406 -7.832 1 95.25 2 LEU B C 1
ATOM 650 O O . LEU B 1 2 ? -10.391 -13.469 -8.047 1 95.25 2 LEU B O 1
ATOM 654 N N . PRO B 1 3 ? -12.281 -12.328 -7.961 1 97.44 3 PRO B N 1
ATOM 655 C CA . PRO B 1 3 ? -11.594 -11.086 -8.305 1 97.44 3 PRO B CA 1
ATOM 656 C C . PRO B 1 3 ? -10.875 -10.453 -7.109 1 97.44 3 PRO B C 1
ATOM 658 O O . PRO B 1 3 ? -11.406 -10.453 -5.996 1 97.44 3 PRO B O 1
ATOM 661 N N . ALA B 1 4 ? -9.688 -10.047 -7.297 1 97.69 4 ALA B N 1
ATOM 662 C CA . ALA B 1 4 ? -8.922 -9.266 -6.328 1 97.69 4 ALA B CA 1
ATOM 663 C C . ALA B 1 4 ? -8.484 -7.934 -6.922 1 97.69 4 ALA B C 1
ATOM 665 O O . ALA B 1 4 ? -8.242 -7.832 -8.125 1 97.69 4 ALA B O 1
ATOM 666 N N . CYS B 1 5 ? -8.469 -6.91 -6.133 1 98 5 CYS B N 1
ATOM 667 C CA . CYS B 1 5 ? -7.914 -5.625 -6.539 1 98 5 CYS B CA 1
ATOM 668 C C . CYS B 1 5 ? -6.418 -5.559 -6.25 1 98 5 CYS B C 1
ATOM 670 O O . CYS B 1 5 ? -6.008 -5.543 -5.086 1 98 5 CYS B O 1
ATOM 672 N N . VAL B 1 6 ? -5.629 -5.539 -7.25 1 98.75 6 VAL B N 1
ATOM 673 C CA . VAL B 1 6 ? -4.18 -5.5 -7.086 1 98.75 6 VAL B CA 1
ATOM 674 C C . VAL B 1 6 ? -3.684 -4.059 -7.176 1 98.75 6 VAL B C 1
ATOM 676 O O . VAL B 1 6 ? -4.012 -3.344 -8.125 1 98.75 6 VAL B O 1
ATOM 679 N N . LEU B 1 7 ? -2.992 -3.625 -6.191 1 98.62 7 LEU B N 1
ATOM 680 C CA . LEU B 1 7 ? -2.377 -2.303 -6.141 1 98.62 7 LEU B CA 1
ATOM 681 C C . LEU B 1 7 ? -0.873 -2.393 -6.375 1 98.62 7 LEU B C 1
ATOM 683 O O . LEU B 1 7 ? -0.184 -3.174 -5.715 1 98.62 7 LEU B O 1
ATOM 687 N N . TYR B 1 8 ? -0.362 -1.664 -7.324 1 98.69 8 TYR B N 1
ATOM 688 C CA . TYR B 1 8 ? 1.064 -1.607 -7.621 1 98.69 8 TYR B CA 1
ATOM 689 C C . TYR B 1 8 ? 1.674 -0.301 -7.125 1 98.69 8 TYR B C 1
ATOM 691 O O . TYR B 1 8 ? 1.351 0.774 -7.633 1 98.69 8 TYR B O 1
ATOM 699 N N . PHE B 1 9 ? 2.631 -0.399 -6.211 1 98.31 9 PHE B N 1
ATOM 700 C CA . PHE B 1 9 ? 3.256 0.799 -5.668 1 98.31 9 PHE B CA 1
ATOM 701 C C . PHE B 1 9 ? 4.582 1.082 -6.363 1 98.31 9 PHE B C 1
ATOM 703 O O . PHE B 1 9 ? 5.301 0.154 -6.738 1 98.31 9 PHE B O 1
ATOM 710 N N . ALA B 1 10 ? 4.902 2.373 -6.574 1 96.94 10 ALA B N 1
ATOM 711 C CA . ALA B 1 10 ? 6.199 2.895 -7 1 96.94 10 ALA B CA 1
ATOM 712 C C . ALA B 1 10 ? 6.754 2.092 -8.172 1 96.94 10 ALA B C 1
ATOM 714 O O . ALA B 1 10 ? 6.117 1.993 -9.227 1 96.94 10 ALA B O 1
ATOM 715 N N . LYS B 1 11 ? 7.879 1.487 -8.031 1 97.38 11 LYS B N 1
ATOM 716 C CA . LYS B 1 11 ? 8.547 0.817 -9.141 1 97.38 11 LYS B CA 1
ATOM 717 C C . LYS B 1 11 ? 7.656 -0.255 -9.758 1 97.38 11 LYS B C 1
ATOM 719 O O . LYS B 1 11 ? 7.688 -0.478 -10.969 1 97.38 11 LYS B O 1
ATOM 724 N N . SER B 1 12 ? 6.824 -0.99 -8.914 1 98.31 12 SER B N 1
ATOM 725 C CA . SER B 1 12 ? 5.938 -1.999 -9.484 1 98.31 12 SER B CA 1
ATOM 726 C C . SER B 1 12 ? 4.898 -1.366 -10.406 1 98.31 12 SER B C 1
ATOM 728 O O . SER B 1 12 ? 4.516 -1.958 -11.414 1 98.31 12 SER B O 1
ATOM 730 N N . ALA B 1 13 ? 4.426 -0.189 -10.047 1 98.19 13 ALA B N 1
ATOM 731 C CA . ALA B 1 13 ? 3.516 0.533 -10.938 1 98.19 13 ALA B CA 1
ATOM 732 C C . ALA B 1 13 ? 4.199 0.886 -12.25 1 98.19 13 ALA B C 1
ATOM 734 O O . ALA B 1 13 ? 3.604 0.756 -13.328 1 98.19 13 ALA B O 1
ATOM 735 N N . GLU B 1 14 ? 5.422 1.354 -12.164 1 97.88 14 GLU B N 1
ATOM 736 C CA . GLU B 1 14 ? 6.191 1.681 -13.359 1 97.88 14 GLU B CA 1
ATOM 737 C C . GLU B 1 14 ? 6.34 0.464 -14.266 1 97.88 14 GLU B C 1
ATOM 739 O O . GLU B 1 14 ? 6.121 0.557 -15.477 1 97.88 14 GLU B O 1
ATOM 744 N N . LEU B 1 15 ? 6.664 -0.607 -13.68 1 98.12 15 LEU B N 1
ATOM 745 C CA . LEU B 1 15 ? 6.961 -1.825 -14.43 1 98.12 15 LEU B CA 1
ATOM 746 C C . LEU B 1 15 ? 5.695 -2.398 -15.055 1 98.12 15 LEU B C 1
ATOM 748 O O . LEU B 1 15 ? 5.738 -2.957 -16.156 1 98.12 15 LEU B O 1
ATOM 752 N N . THR B 1 16 ? 4.531 -2.352 -14.367 1 98.38 16 THR B N 1
ATOM 753 C CA . THR B 1 16 ? 3.291 -2.932 -14.867 1 98.38 16 THR B CA 1
ATOM 754 C C . THR B 1 16 ? 2.545 -1.935 -15.75 1 98.38 16 THR B C 1
ATOM 756 O O . THR B 1 16 ? 1.655 -2.318 -16.516 1 98.38 16 THR B O 1
ATOM 759 N N . GLY B 1 17 ? 2.918 -0.608 -15.625 1 98.12 17 GLY B N 1
ATOM 760 C CA . GLY B 1 17 ? 2.254 0.448 -16.375 1 98.12 17 GLY B CA 1
ATOM 761 C C . GLY B 1 17 ? 0.89 0.806 -15.812 1 98.12 17 GLY B C 1
ATOM 762 O O . GLY B 1 17 ? 0.041 1.341 -16.531 1 98.12 17 GLY B O 1
ATOM 763 N N . ARG B 1 18 ? 0.582 0.383 -14.617 1 97.31 18 ARG B N 1
ATOM 764 C CA . ARG B 1 18 ? -0.693 0.694 -13.977 1 97.31 18 ARG B CA 1
ATOM 765 C C . ARG B 1 18 ? -0.545 0.763 -12.461 1 97.31 18 ARG B C 1
ATOM 767 O O . ARG B 1 18 ? 0.374 0.168 -11.891 1 97.31 18 ARG B O 1
ATOM 774 N N . ARG B 1 19 ? -1.449 1.489 -11.852 1 97.31 19 ARG B N 1
ATOM 775 C CA . ARG B 1 19 ? -1.462 1.633 -10.398 1 97.31 19 ARG B CA 1
ATOM 776 C C . ARG B 1 19 ? -2.32 0.553 -9.75 1 97.31 19 ARG B C 1
ATOM 778 O O . ARG B 1 19 ? -2.092 0.183 -8.594 1 97.31 19 ARG B O 1
ATOM 785 N N . SER B 1 20 ? -3.258 0.112 -10.461 1 98.06 20 SER B N 1
ATOM 786 C CA . SER B 1 20 ? -4.137 -0.926 -9.93 1 98.06 20 SER B CA 1
ATOM 787 C C . SER B 1 20 ? -4.809 -1.705 -11.062 1 98.06 20 SER B C 1
ATOM 789 O O . SER B 1 20 ? -4.855 -1.242 -12.203 1 98.06 20 SER B O 1
ATOM 791 N N . GLU B 1 21 ? -5.27 -2.854 -10.789 1 98.25 21 GLU B N 1
ATOM 792 C CA . GLU B 1 21 ? -6.078 -3.648 -11.703 1 98.25 21 GLU B CA 1
ATOM 793 C C . GLU B 1 21 ? -6.84 -4.742 -10.961 1 98.25 21 GLU B C 1
ATOM 795 O O . GLU B 1 21 ? -6.434 -5.164 -9.875 1 98.25 21 GLU B O 1
ATOM 800 N N . LYS B 1 22 ? -7.969 -5.141 -11.562 1 98.12 22 LYS B N 1
ATOM 801 C CA . LYS B 1 22 ? -8.688 -6.312 -11.07 1 98.12 22 LYS B CA 1
ATOM 802 C C . LYS B 1 22 ? -8.133 -7.598 -11.672 1 98.12 22 LYS B C 1
ATOM 804 O O . LYS B 1 22 ? -8 -7.715 -12.891 1 98.12 22 LYS B O 1
ATOM 809 N N . VAL B 1 23 ? -7.707 -8.555 -10.867 1 98 23 VAL B N 1
ATOM 810 C CA . VAL B 1 23 ? -7.133 -9.82 -11.312 1 98 23 VAL B CA 1
ATOM 811 C C . VAL B 1 23 ? -7.926 -10.984 -10.734 1 98 23 VAL B C 1
ATOM 813 O O . VAL B 1 23 ? -8.234 -11 -9.539 1 98 23 VAL B O 1
ATOM 816 N N . THR B 1 24 ? -8.336 -11.898 -11.516 1 97.94 24 THR B N 1
ATOM 817 C CA . THR B 1 24 ? -9 -13.117 -11.047 1 97.94 24 THR B CA 1
ATOM 818 C C . THR B 1 24 ? -7.973 -14.125 -10.547 1 97.94 24 THR B C 1
ATOM 820 O O . THR B 1 24 ? -7.059 -14.508 -11.281 1 97.94 24 THR B O 1
ATOM 823 N N . LEU B 1 25 ? -8.078 -14.578 -9.305 1 97.88 25 LEU B N 1
ATOM 824 C CA . LEU B 1 25 ? -7.129 -15.469 -8.656 1 97.88 25 LEU B CA 1
ATOM 825 C C . LEU B 1 25 ? -7.848 -16.625 -7.965 1 97.88 25 LEU B C 1
ATOM 827 O O . LEU B 1 25 ? -9.039 -16.531 -7.652 1 97.88 25 LEU B O 1
ATOM 831 N N . PRO B 1 26 ? -7.082 -17.734 -7.754 1 96.75 26 PRO B N 1
ATOM 832 C CA . PRO B 1 26 ? -7.656 -18.766 -6.883 1 96.75 26 PRO B CA 1
ATOM 833 C C . PRO B 1 26 ? -7.957 -18.234 -5.477 1 96.75 26 PRO B C 1
ATOM 835 O O . PRO B 1 26 ? -7.246 -17.359 -4.973 1 96.75 26 PRO B O 1
ATOM 838 N N . SER B 1 27 ? -8.977 -18.75 -4.863 1 96.81 27 SER B N 1
ATOM 839 C CA . SER B 1 27 ? -9.352 -18.328 -3.52 1 96.81 27 SER B CA 1
ATOM 840 C C . SER B 1 27 ? -8.297 -18.719 -2.494 1 96.81 27 SER B C 1
ATOM 842 O O . SER B 1 27 ? -8.25 -18.172 -1.394 1 96.81 27 SER B O 1
ATOM 844 N N . GLU B 1 28 ? -7.578 -19.766 -2.781 1 96.94 28 GLU B N 1
ATOM 845 C CA . GLU B 1 28 ? -6.461 -20.203 -1.949 1 96.94 28 GLU B CA 1
ATOM 846 C C . GLU B 1 28 ? -5.211 -20.453 -2.791 1 96.94 28 GLU B C 1
ATOM 848 O O . GLU B 1 28 ? -5.281 -21.094 -3.842 1 96.94 28 GLU B O 1
ATOM 853 N N . LEU B 1 29 ? -4.125 -19.969 -2.309 1 96.62 29 LEU B N 1
ATOM 854 C CA . LEU B 1 29 ? -2.842 -20.172 -2.973 1 96.62 29 LEU B CA 1
ATOM 855 C C . LEU B 1 29 ? -1.688 -19.781 -2.055 1 96.62 29 LEU B C 1
ATOM 857 O O . LEU B 1 29 ? -1.906 -19.219 -0.983 1 96.62 29 LEU B O 1
ATOM 861 N N . THR B 1 30 ? -0.512 -20.109 -2.395 1 96.81 30 THR B N 1
ATOM 862 C CA . THR B 1 30 ? 0.648 -19.688 -1.622 1 96.81 30 THR B CA 1
ATOM 863 C C . THR B 1 30 ? 1.095 -18.281 -2.045 1 96.81 30 THR B C 1
ATOM 865 O O . THR B 1 30 ? 0.75 -17.828 -3.133 1 96.81 30 THR B O 1
ATOM 868 N N . ALA B 1 31 ? 1.868 -17.625 -1.187 1 96.5 31 ALA B N 1
ATOM 869 C CA . ALA B 1 31 ? 2.434 -16.328 -1.541 1 96.5 31 ALA B CA 1
ATOM 870 C C . ALA B 1 31 ? 3.252 -16.422 -2.824 1 96.5 31 ALA B C 1
ATOM 872 O O . ALA B 1 31 ? 3.195 -15.523 -3.668 1 96.5 31 ALA B O 1
ATOM 873 N N . LEU B 1 32 ? 4.031 -17.516 -2.93 1 96.06 32 LEU B N 1
ATOM 874 C CA . LEU B 1 32 ? 4.836 -17.734 -4.125 1 96.06 32 LEU B CA 1
ATOM 875 C C . LEU B 1 32 ? 3.951 -17.859 -5.363 1 96.06 32 LEU B C 1
ATOM 877 O O . LEU B 1 32 ? 4.234 -17.25 -6.395 1 96.06 32 LEU B O 1
ATOM 881 N N . ALA B 1 33 ? 2.883 -18.641 -5.289 1 96.69 33 ALA B N 1
ATOM 882 C CA . ALA B 1 33 ? 1.961 -18.812 -6.41 1 96.69 33 ALA B CA 1
ATOM 883 C C . ALA B 1 33 ? 1.281 -17.5 -6.762 1 96.69 33 ALA B C 1
ATOM 885 O O . ALA B 1 33 ? 1.027 -17.219 -7.938 1 96.69 33 ALA B O 1
ATOM 886 N N . LEU B 1 34 ? 0.909 -16.734 -5.746 1 97.38 34 LEU B N 1
ATOM 887 C CA . LEU B 1 34 ? 0.331 -15.406 -5.957 1 97.38 34 LEU B CA 1
ATOM 888 C C . LEU B 1 34 ? 1.282 -14.516 -6.75 1 97.38 34 LEU B C 1
ATOM 890 O O . LEU B 1 34 ? 0.882 -13.898 -7.742 1 97.38 34 LEU B O 1
ATOM 894 N N . TRP B 1 35 ? 2.545 -14.477 -6.332 1 97.31 35 TRP B N 1
ATOM 895 C CA . TRP B 1 35 ? 3.551 -13.711 -7.059 1 97.31 35 TRP B CA 1
ATOM 896 C C . TRP B 1 35 ? 3.65 -14.18 -8.508 1 97.31 35 TRP B C 1
ATOM 898 O O . TRP B 1 35 ? 3.65 -13.367 -9.43 1 97.31 35 TRP B O 1
ATOM 908 N N . GLN B 1 36 ? 3.76 -15.461 -8.68 1 97.25 36 GLN B N 1
ATOM 909 C CA . GLN B 1 36 ? 3.918 -16.031 -10.016 1 97.25 36 GLN B CA 1
ATOM 910 C C . GLN B 1 36 ? 2.729 -15.68 -10.906 1 97.25 36 GLN B C 1
ATOM 912 O O . GLN B 1 36 ? 2.891 -15.445 -12.109 1 97.25 36 GLN B O 1
ATOM 917 N N . ALA B 1 37 ? 1.512 -15.688 -10.297 1 97.38 37 ALA B N 1
ATOM 918 C CA . ALA B 1 37 ? 0.324 -15.297 -11.055 1 97.38 37 ALA B CA 1
ATOM 919 C C . ALA B 1 37 ? 0.439 -13.852 -11.547 1 97.38 37 ALA B C 1
ATOM 921 O O . ALA B 1 37 ? 0.099 -13.555 -12.695 1 97.38 37 ALA B O 1
ATOM 922 N N . LEU B 1 38 ? 0.909 -12.93 -10.703 1 97.94 38 LEU B N 1
ATOM 923 C CA . LEU B 1 38 ? 1.074 -11.531 -11.07 1 97.94 38 LEU B CA 1
ATOM 924 C C . LEU B 1 38 ? 2.203 -11.367 -12.086 1 97.94 38 LEU B C 1
ATOM 926 O O . LEU B 1 38 ? 2.088 -10.578 -13.031 1 97.94 38 LEU B O 1
ATOM 930 N N . GLU B 1 39 ? 3.299 -12.125 -11.883 1 97.94 39 GLU B N 1
ATOM 931 C CA . GLU B 1 39 ? 4.422 -12.086 -12.82 1 97.94 39 GLU B CA 1
ATOM 932 C C . GLU B 1 39 ? 4.008 -12.578 -14.203 1 97.94 39 GLU B C 1
ATOM 934 O O . GLU B 1 39 ? 4.484 -12.062 -15.219 1 97.94 39 GLU B O 1
ATOM 939 N N . SER B 1 40 ? 3.246 -13.641 -14.211 1 98.19 40 SER B N 1
ATOM 940 C CA . SER B 1 40 ? 2.756 -14.141 -15.492 1 98.19 40 SER B CA 1
ATOM 941 C C . SER B 1 40 ? 1.959 -13.07 -16.234 1 98.19 40 SER B C 1
ATOM 943 O O . SER B 1 40 ? 2.051 -12.961 -17.453 1 98.19 40 SER B O 1
ATOM 945 N N . ARG B 1 41 ? 1.16 -12.281 -15.555 1 98 41 ARG B N 1
ATOM 946 C CA . ARG B 1 41 ? 0.366 -11.203 -16.141 1 98 41 ARG B CA 1
ATOM 947 C C . ARG B 1 41 ? 1.251 -10.031 -16.547 1 98 41 ARG B C 1
ATOM 949 O O . ARG B 1 41 ? 0.987 -9.367 -17.562 1 98 41 ARG B O 1
ATOM 956 N N . HIS B 1 42 ? 2.219 -9.727 -15.719 1 98.69 42 HIS B N 1
ATOM 957 C CA . HIS B 1 42 ? 3.184 -8.656 -15.953 1 98.69 42 HIS B CA 1
ATOM 958 C C . HIS B 1 42 ? 4.613 -9.156 -15.797 1 98.69 42 HIS B C 1
ATOM 960 O O . HIS B 1 42 ? 5.223 -8.992 -14.742 1 98.69 42 HIS B O 1
ATOM 966 N N . PRO B 1 43 ? 5.184 -9.789 -16.812 1 98.69 43 PRO B N 1
ATOM 967 C CA . PRO B 1 43 ? 6.512 -10.398 -16.734 1 98.69 43 PRO B CA 1
ATOM 968 C C . PRO B 1 43 ? 7.578 -9.43 -16.219 1 98.69 43 PRO B C 1
ATOM 970 O O . PRO B 1 43 ? 8.555 -9.852 -15.602 1 98.69 43 PRO B O 1
ATOM 973 N N . SER B 1 44 ? 7.48 -8.078 -16.453 1 98.56 44 SER B N 1
ATOM 974 C CA . SER B 1 44 ? 8.43 -7.07 -15.984 1 98.56 44 SER B CA 1
ATOM 975 C C . SER B 1 44 ? 8.555 -7.082 -14.469 1 98.56 44 SER B C 1
ATOM 977 O O . SER B 1 44 ? 9.539 -6.586 -13.914 1 98.56 44 SER B O 1
ATOM 979 N N . LEU B 1 45 ? 7.578 -7.594 -13.742 1 98.38 45 LEU B N 1
ATOM 980 C CA . LEU B 1 45 ? 7.629 -7.68 -12.289 1 98.38 45 LEU B CA 1
ATOM 981 C C . LEU B 1 45 ? 8.789 -8.562 -11.836 1 98.38 45 LEU B C 1
ATOM 983 O O . LEU B 1 45 ? 9.18 -8.531 -10.672 1 98.38 45 LEU B O 1
ATOM 987 N N . SER B 1 46 ? 9.273 -9.477 -12.703 1 98.19 46 SER B N 1
ATOM 988 C CA . SER B 1 46 ? 10.398 -10.344 -12.367 1 98.19 46 SER B CA 1
ATOM 989 C C . SER B 1 46 ? 11.57 -9.539 -11.828 1 98.19 46 SER B C 1
ATOM 991 O O . SER B 1 46 ? 12.352 -10.039 -11.008 1 98.19 46 SER B O 1
ATOM 993 N N . ALA B 1 47 ? 11.734 -8.25 -12.188 1 97.88 47 ALA B N 1
ATOM 994 C CA . ALA B 1 47 ? 12.797 -7.363 -11.727 1 97.88 47 ALA B CA 1
ATOM 995 C C . ALA B 1 47 ? 12.695 -7.125 -10.227 1 97.88 47 ALA B C 1
ATOM 997 O O . ALA B 1 47 ? 13.672 -6.707 -9.586 1 97.88 47 ALA B O 1
ATOM 998 N N . LEU B 1 48 ? 11.555 -7.363 -9.648 1 96.44 48 LEU B N 1
ATOM 999 C CA . LEU B 1 48 ? 11.312 -7.086 -8.242 1 96.44 48 LEU B CA 1
ATOM 1000 C C . LEU B 1 48 ? 11.219 -8.383 -7.438 1 96.44 48 LEU B C 1
ATOM 1002 O O . LEU B 1 48 ? 10.945 -8.359 -6.238 1 96.44 48 LEU B O 1
ATOM 1006 N N . ARG B 1 49 ? 11.344 -9.539 -8.133 1 95.19 49 ARG B N 1
ATOM 1007 C CA . ARG B 1 49 ? 11.242 -10.828 -7.449 1 95.19 49 ARG B CA 1
ATOM 1008 C C . ARG B 1 49 ? 12.227 -10.906 -6.289 1 95.19 49 ARG B C 1
ATOM 1010 O O . ARG B 1 49 ? 13.414 -10.617 -6.453 1 95.19 49 ARG B O 1
ATOM 1017 N N . GLY B 1 50 ? 11.758 -11.25 -5.082 1 92.69 50 GLY B N 1
ATOM 1018 C CA . GLY B 1 50 ? 12.594 -11.359 -3.902 1 92.69 50 GLY B CA 1
ATOM 1019 C C . GLY B 1 50 ? 12.875 -10.023 -3.234 1 92.69 50 GLY B C 1
ATOM 1020 O O . GLY B 1 50 ? 13.484 -9.977 -2.162 1 92.69 50 GLY B O 1
ATOM 1021 N N . ARG B 1 51 ? 12.5 -8.906 -3.801 1 94.25 51 ARG B N 1
ATOM 1022 C CA . ARG B 1 51 ? 12.781 -7.574 -3.273 1 94.25 51 ARG B CA 1
ATOM 1023 C C . ARG B 1 51 ? 11.5 -6.871 -2.848 1 94.25 51 ARG B C 1
ATOM 1025 O O . ARG B 1 51 ? 11.516 -6.023 -1.952 1 94.25 51 ARG B O 1
ATOM 1032 N N . ALA B 1 52 ? 10.422 -7.223 -3.543 1 95.56 52 ALA B N 1
ATOM 1033 C CA . ALA B 1 52 ? 9.133 -6.609 -3.225 1 95.56 52 ALA B CA 1
ATOM 1034 C C . ALA B 1 52 ? 8.43 -7.363 -2.1 1 95.56 52 ALA B C 1
ATOM 1036 O O . ALA B 1 52 ? 8.656 -8.562 -1.907 1 95.56 52 ALA B O 1
ATOM 1037 N N . VAL B 1 53 ? 7.656 -6.672 -1.44 1 95.31 53 VAL B N 1
ATOM 1038 C CA . VAL B 1 53 ? 6.789 -7.234 -0.409 1 95.31 53 VAL B CA 1
ATOM 1039 C C . VAL B 1 53 ? 5.355 -7.312 -0.926 1 95.31 53 VAL B C 1
ATOM 1041 O O . VAL B 1 53 ? 4.871 -6.383 -1.575 1 95.31 53 VAL B O 1
ATOM 1044 N N . LEU B 1 54 ? 4.668 -8.438 -0.683 1 97.06 54 LEU B N 1
ATOM 1045 C CA . LEU B 1 54 ? 3.232 -8.547 -0.927 1 97.06 54 LEU B CA 1
ATOM 1046 C C . LEU B 1 54 ? 2.445 -8.312 0.358 1 97.06 54 LEU B C 1
ATOM 1048 O O . LEU B 1 54 ? 2.852 -8.766 1.432 1 97.06 54 LEU B O 1
ATOM 1052 N N . ALA B 1 55 ? 1.336 -7.66 0.24 1 97.19 55 ALA B N 1
ATOM 1053 C CA . ALA B 1 55 ? 0.374 -7.527 1.33 1 97.19 55 ALA B CA 1
ATOM 1054 C C . ALA B 1 55 ? -1.033 -7.895 0.869 1 97.19 55 ALA B C 1
ATOM 1056 O O . ALA B 1 55 ? -1.439 -7.547 -0.243 1 97.19 55 ALA B O 1
ATOM 1057 N N . VAL B 1 56 ? -1.755 -8.602 1.686 1 97.25 56 VAL B N 1
ATOM 1058 C CA . VAL B 1 56 ? -3.166 -8.914 1.478 1 97.25 56 VAL B CA 1
ATOM 1059 C C . VAL B 1 56 ? -4.004 -8.281 2.588 1 97.25 56 VAL B C 1
ATOM 1061 O O . VAL B 1 56 ? -3.721 -8.477 3.773 1 97.25 56 VAL B O 1
ATOM 1064 N N . ARG B 1 57 ? -5.004 -7.52 2.213 1 96.94 57 ARG B N 1
ATOM 1065 C CA . ARG B 1 57 ? -5.793 -6.77 3.184 1 96.94 57 ARG B CA 1
ATOM 1066 C C . ARG B 1 57 ? -4.891 -5.988 4.133 1 96.94 57 ARG B C 1
ATOM 1068 O O . ARG B 1 57 ? -5.074 -6.035 5.352 1 96.94 57 ARG B O 1
ATOM 1075 N N . GLN B 1 58 ? -3.852 -5.371 3.559 1 96.69 58 GLN B N 1
ATOM 1076 C CA . GLN B 1 58 ? -2.895 -4.492 4.223 1 96.69 58 GLN B CA 1
ATOM 1077 C C . GLN B 1 58 ? -2.057 -5.262 5.242 1 96.69 58 GLN B C 1
ATOM 1079 O O . GLN B 1 58 ? -1.379 -4.66 6.078 1 96.69 58 GLN B O 1
ATOM 1084 N N . GLU B 1 59 ? -2.051 -6.578 5.184 1 95.69 59 GLU B N 1
ATOM 1085 C CA . GLU B 1 59 ? -1.16 -7.398 6 1 95.69 59 GLU B CA 1
ATOM 1086 C C . GLU B 1 59 ? -0.07 -8.047 5.148 1 95.69 59 GLU B C 1
ATOM 1088 O O . GLU B 1 59 ? -0.359 -8.656 4.121 1 95.69 59 GLU B O 1
ATOM 1093 N N . TYR B 1 60 ? 1.241 -7.859 5.582 1 96.19 60 TYR B N 1
ATOM 1094 C CA . TYR B 1 60 ? 2.344 -8.438 4.82 1 96.19 60 TYR B CA 1
ATOM 1095 C C . TYR B 1 60 ? 2.238 -9.961 4.777 1 96.19 60 TYR B C 1
ATOM 1097 O O . TYR B 1 60 ? 1.891 -10.594 5.777 1 96.19 60 TYR B O 1
ATOM 1105 N N . VAL B 1 61 ? 2.562 -10.438 3.645 1 94.81 61 VAL B N 1
ATOM 1106 C CA . VAL B 1 61 ? 2.607 -11.883 3.471 1 94.81 61 VAL B CA 1
ATOM 1107 C C . VAL B 1 61 ? 4.059 -12.359 3.41 1 94.81 61 VAL B C 1
ATOM 1109 O O . VAL B 1 61 ? 4.891 -11.734 2.744 1 94.81 61 VAL B O 1
ATOM 1112 N N . ASP B 1 62 ? 4.453 -13.352 4.168 1 89.25 62 ASP B N 1
ATOM 1113 C CA . ASP B 1 62 ? 5.781 -13.945 4.074 1 89.25 62 ASP B CA 1
ATOM 1114 C C . ASP B 1 62 ? 6.016 -14.547 2.689 1 89.25 62 ASP B C 1
ATOM 1116 O O . ASP B 1 62 ? 5.176 -15.281 2.174 1 89.25 62 ASP B O 1
ATOM 1120 N N . PRO B 1 63 ? 7.176 -14.047 2.293 1 82.94 63 PRO B N 1
ATOM 1121 C CA . PRO B 1 63 ? 7.492 -14.609 0.978 1 82.94 63 PRO B CA 1
ATOM 1122 C C . PRO B 1 63 ? 7.676 -16.125 1.011 1 82.94 63 PRO B C 1
ATOM 1124 O O . PRO B 1 63 ? 7.953 -16.688 2.07 1 82.94 63 PRO B O 1
ATOM 1127 N N . GLY B 1 64 ? 7.199 -16.891 0.04 1 80.94 64 GLY B N 1
ATOM 1128 C CA . GLY B 1 64 ? 7.406 -18.344 0.016 1 80.94 64 GLY B CA 1
ATOM 1129 C C . GLY B 1 64 ? 6.109 -19.125 -0.005 1 80.94 64 GLY B C 1
ATOM 1130 O O . GLY B 1 64 ? 5.223 -18.844 -0.815 1 80.94 64 GLY B O 1
ATOM 1131 N N . ASP B 1 65 ? 6.066 -20.094 1.041 1 85.5 65 ASP B N 1
ATOM 1132 C CA . ASP B 1 65 ? 4.973 -21.047 0.917 1 85.5 65 ASP B CA 1
ATOM 1133 C C . ASP B 1 65 ? 3.854 -20.734 1.906 1 85.5 65 ASP B C 1
ATOM 1135 O O . ASP B 1 65 ? 3.002 -21.594 2.18 1 85.5 65 ASP B O 1
ATOM 1139 N N . GLN B 1 66 ? 3.879 -19.5 2.354 1 91.56 66 GLN B N 1
ATOM 1140 C CA . GLN B 1 66 ? 2.742 -19.156 3.201 1 91.56 66 GLN B CA 1
ATOM 1141 C C . GLN B 1 66 ? 1.43 -19.266 2.43 1 91.56 66 GLN B C 1
ATOM 1143 O O . GLN B 1 66 ? 1.332 -18.797 1.294 1 91.56 66 GLN B O 1
ATOM 1148 N N . ARG B 1 67 ? 0.452 -19.906 3.035 1 95.19 67 ARG B N 1
ATOM 1149 C CA . ARG B 1 67 ? -0.864 -19.984 2.41 1 95.19 67 ARG B CA 1
ATOM 1150 C C . ARG B 1 67 ? -1.634 -18.672 2.588 1 95.19 67 ARG B C 1
ATOM 1152 O O . ARG B 1 67 ? -1.628 -18.094 3.67 1 95.19 67 ARG B O 1
ATOM 1159 N N . VAL B 1 68 ? -2.279 -18.234 1.543 1 96 68 VAL B N 1
ATOM 1160 C CA . VAL B 1 68 ? -3.082 -17.016 1.505 1 96 68 VAL B CA 1
ATOM 1161 C C . VAL B 1 68 ? -4.512 -17.344 1.083 1 96 68 VAL B C 1
ATOM 1163 O O . VAL B 1 68 ? -4.727 -17.984 0.05 1 96 68 VAL B O 1
ATOM 1166 N N . GLN B 1 69 ? -5.363 -17.047 1.938 1 96.69 69 GLN B N 1
ATOM 1167 C CA . GLN B 1 69 ? -6.777 -17.156 1.595 1 96.69 69 GLN B CA 1
ATOM 1168 C C . GLN B 1 69 ? -7.336 -15.82 1.126 1 96.69 69 GLN B C 1
ATOM 1170 O O . GLN B 1 69 ? -7.242 -14.82 1.837 1 96.69 69 GLN B O 1
ATOM 1175 N N . LEU B 1 70 ? -7.934 -15.758 -0.054 1 97.25 70 LEU B N 1
ATOM 1176 C CA . LEU B 1 70 ? -8.5 -14.539 -0.621 1 97.25 70 LEU B CA 1
ATOM 1177 C C . LEU B 1 70 ? -10.023 -14.609 -0.634 1 97.25 70 LEU B C 1
ATOM 1179 O O . LEU B 1 70 ? -10.602 -15.695 -0.771 1 97.25 70 LEU B O 1
ATOM 1183 N N . SER B 1 71 ? -10.562 -13.562 -0.352 1 96.25 71 SER B N 1
ATOM 1184 C CA . SER B 1 71 ? -12 -13.375 -0.552 1 96.25 71 SER B CA 1
ATOM 1185 C C . SER B 1 71 ? -12.273 -12.344 -1.646 1 96.25 71 SER B C 1
ATOM 1187 O O . SER B 1 71 ? -11.391 -11.562 -2.004 1 96.25 71 SER B O 1
ATOM 1189 N N . GLY B 1 72 ? -13.43 -12.352 -2.158 1 94.12 72 GLY B N 1
ATOM 1190 C CA . GLY B 1 72 ? -13.789 -11.398 -3.191 1 94.12 72 GLY B CA 1
ATOM 1191 C C . GLY B 1 72 ? -13.57 -9.953 -2.77 1 94.12 72 GLY B C 1
ATOM 1192 O O . GLY B 1 72 ? -13.969 -9.555 -1.674 1 94.12 72 GLY B O 1
ATOM 1193 N N . GLY B 1 73 ? -12.852 -9.227 -3.68 1 93.31 73 GLY B N 1
ATOM 1194 C CA . GLY B 1 73 ? -12.664 -7.809 -3.422 1 93.31 73 GLY B CA 1
ATOM 1195 C C . GLY B 1 73 ? -11.445 -7.516 -2.576 1 93.31 73 GLY B C 1
ATOM 1196 O O . GLY B 1 73 ? -11.102 -6.352 -2.35 1 93.31 73 GLY B O 1
ATOM 1197 N N . ASP B 1 74 ? -10.75 -8.602 -2.094 1 96.56 74 ASP B N 1
ATOM 1198 C CA . ASP B 1 74 ? -9.547 -8.367 -1.305 1 96.56 74 ASP B CA 1
ATOM 1199 C C . ASP B 1 74 ? -8.531 -7.527 -2.08 1 96.56 74 ASP B C 1
ATOM 1201 O O . ASP B 1 74 ? -8.453 -7.613 -3.309 1 96.56 74 ASP B O 1
ATOM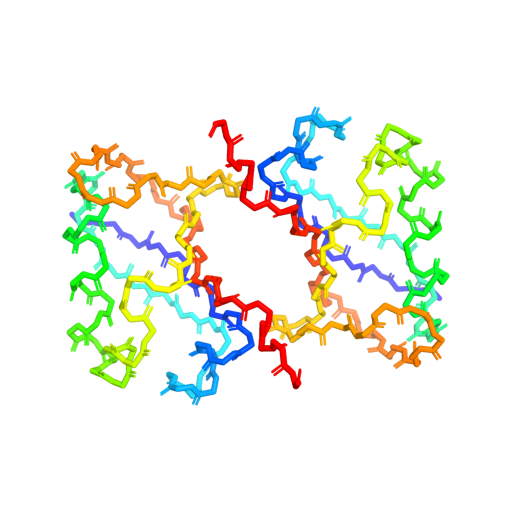 1205 N N . GLU B 1 75 ? -7.84 -6.82 -1.392 1 97.12 75 GLU B N 1
ATOM 1206 C CA . GLU B 1 75 ? -6.758 -6.039 -1.983 1 97.12 75 GLU B CA 1
ATOM 1207 C C . GLU B 1 75 ? -5.422 -6.77 -1.859 1 97.12 75 GLU B C 1
ATOM 1209 O O . GLU B 1 75 ? -5.121 -7.352 -0.816 1 97.12 75 GLU B O 1
ATOM 1214 N N . VAL B 1 76 ? -4.734 -6.82 -2.889 1 98.31 76 VAL B N 1
ATOM 1215 C CA . VAL B 1 76 ? -3.365 -7.316 -2.936 1 98.31 76 VAL B CA 1
ATOM 1216 C C . VAL B 1 76 ? -2.42 -6.195 -3.354 1 98.31 76 VAL B C 1
ATOM 1218 O O . VAL B 1 76 ? -2.582 -5.605 -4.426 1 98.31 76 VAL B O 1
ATOM 1221 N N . ALA B 1 77 ? -1.472 -5.871 -2.506 1 98.5 77 ALA B N 1
ATOM 1222 C CA . ALA B 1 77 ? -0.529 -4.801 -2.816 1 98.5 77 ALA B CA 1
ATOM 1223 C C . ALA B 1 77 ? 0.85 -5.363 -3.15 1 98.5 77 ALA B C 1
ATOM 1225 O O . ALA B 1 77 ? 1.318 -6.301 -2.502 1 98.5 77 ALA B O 1
ATOM 1226 N N . VAL B 1 78 ? 1.459 -4.895 -4.168 1 98.12 78 VAL B N 1
ATOM 1227 C CA . VAL B 1 78 ? 2.852 -5.141 -4.523 1 98.12 78 VAL B CA 1
ATOM 1228 C C . VAL B 1 78 ? 3.707 -3.938 -4.133 1 98.12 78 VAL B C 1
ATOM 1230 O O . VAL B 1 78 ? 3.625 -2.881 -4.762 1 98.12 78 VAL B O 1
ATOM 1233 N N . ILE B 1 79 ? 4.543 -4.086 -3.139 1 97.31 79 ILE B N 1
ATOM 1234 C CA . ILE B 1 79 ? 5.254 -2.975 -2.518 1 97.31 79 ILE B CA 1
ATOM 1235 C C . ILE B 1 79 ? 6.758 -3.146 -2.717 1 97.31 79 ILE B C 1
ATOM 1237 O O . ILE B 1 79 ? 7.398 -3.928 -2.008 1 97.31 79 ILE B O 1
ATOM 1241 N N . PRO B 1 80 ? 7.289 -2.438 -3.617 1 96.75 80 PRO B N 1
ATOM 1242 C CA . PRO B 1 80 ? 8.734 -2.49 -3.854 1 96.75 80 PRO B CA 1
ATOM 1243 C C . PRO B 1 80 ? 9.539 -1.829 -2.738 1 96.75 80 PRO B C 1
ATOM 1245 O O . PRO B 1 80 ? 8.992 -1.045 -1.958 1 96.75 80 PRO B O 1
ATOM 1248 N N . PRO B 1 81 ? 10.75 -2.336 -2.604 1 93.19 81 PRO B N 1
ATOM 1249 C CA . PRO B 1 81 ? 11.602 -1.621 -1.649 1 93.19 81 PRO B CA 1
ATOM 1250 C C . PRO B 1 81 ? 11.758 -0.14 -1.989 1 93.19 81 PRO B C 1
ATOM 1252 O O . PRO B 1 81 ? 11.562 0.255 -3.143 1 93.19 81 PRO B O 1
ATOM 1255 N N . LEU B 1 82 ? 11.852 0.692 -0.927 1 82.69 82 LEU B N 1
ATOM 1256 C CA . LEU B 1 82 ? 12.078 2.115 -1.162 1 82.69 82 LEU B CA 1
ATOM 1257 C C . LEU B 1 82 ? 13.367 2.34 -1.938 1 82.69 82 LEU B C 1
ATOM 1259 O O . LEU B 1 82 ? 14.375 1.68 -1.676 1 82.69 82 LEU B O 1
ATOM 1263 N N . SER B 1 83 ? 13.664 2.293 -3.166 1 56.41 83 SER B N 1
ATOM 1264 C CA . SER B 1 83 ? 14.945 2.521 -3.836 1 56.41 83 SER B CA 1
ATOM 1265 C C . SER B 1 83 ? 15.812 3.498 -3.051 1 56.41 83 SER B C 1
ATOM 1267 O O . SER B 1 83 ? 15.297 4.418 -2.41 1 56.41 83 SER B O 1
ATOM 1269 N N . GLY B 1 84 ? 16.844 3.088 -2.117 1 43.72 84 GLY B N 1
ATOM 1270 C CA . GLY B 1 84 ? 17.938 4.035 -2.176 1 43.72 84 GLY B CA 1
ATOM 1271 C C . GLY B 1 84 ? 18.109 4.664 -3.545 1 43.72 84 GLY B C 1
ATOM 1272 O O . GLY B 1 84 ? 18.531 4 -4.492 1 43.72 84 GLY B O 1
ATOM 1273 N N . GLY B 1 85 ? 17.344 5.484 -4.355 1 28.41 85 GLY B N 1
ATOM 1274 C CA . GLY B 1 85 ? 18.422 6.156 -5.051 1 28.41 85 GLY B CA 1
ATOM 1275 C C . GLY B 1 85 ? 19.609 6.488 -4.152 1 28.41 85 GLY B C 1
ATOM 1276 O O . GLY B 1 85 ? 19.484 6.453 -2.926 1 28.41 85 GLY B O 1
#

Sequence (170 aa):
PLPACVLYFAKSAELTGRRSEKVTLPSELTALALWQALESRHPSLSALRGRAVLAVRQEYVDPGDQRVQLSGGDEVAVIPPLSGGPLPACVLYFAKSAELTGRRSEKVTLPSELTALALWQALESRHPSLSALRGRAVLAVRQEYVDPGDQRVQLSGGDEVAVIPPLSGG

pLDDT: mean 94.25, std 10.64, range [28.28, 98.75]

Organism: NCBI:txid299321